Protein AF-A0AAE0FE14-F1 (afdb_monomer_lite)

Structure (mmCIF, N/CA/C/O backbone):
data_AF-A0AAE0FE14-F1
#
_entry.id   AF-A0AAE0FE14-F1
#
loop_
_atom_site.group_PDB
_atom_site.id
_atom_site.type_symbol
_atom_site.label_atom_id
_atom_site.label_alt_id
_atom_site.label_comp_id
_atom_site.label_asym_id
_atom_site.label_entity_id
_atom_site.label_seq_id
_atom_site.pdbx_PDB_ins_code
_atom_site.Cartn_x
_atom_site.Cartn_y
_atom_site.Cartn_z
_atom_site.occupancy
_atom_site.B_iso_or_equiv
_atom_site.auth_seq_id
_atom_site.auth_comp_id
_atom_site.auth_asym_id
_atom_site.auth_atom_id
_atom_site.pdbx_PDB_model_num
ATOM 1 N N . MET A 1 1 ? 3.844 -7.830 4.379 1.00 60.66 1 MET A N 1
ATOM 2 C CA . MET A 1 1 ? 3.424 -6.551 4.997 1.00 60.66 1 MET A CA 1
ATOM 3 C C . MET A 1 1 ? 3.536 -6.705 6.510 1.00 60.66 1 MET A C 1
ATOM 5 O O . MET A 1 1 ? 3.094 -7.733 7.001 1.00 60.66 1 MET A O 1
ATOM 9 N N . THR A 1 2 ? 4.188 -5.790 7.236 1.00 81.44 2 THR A N 1
ATOM 10 C CA . THR A 1 2 ? 4.372 -5.903 8.699 1.00 81.44 2 THR A CA 1
ATOM 11 C C . THR A 1 2 ? 3.194 -5.248 9.436 1.00 81.44 2 THR A C 1
ATOM 13 O O . THR A 1 2 ? 3.041 -4.026 9.351 1.00 81.44 2 THR A O 1
ATOM 16 N N . PRO A 1 3 ? 2.350 -6.011 10.159 1.00 83.38 3 PRO A N 1
ATOM 17 C CA . PRO A 1 3 ? 1.166 -5.458 10.825 1.00 83.38 3 PRO A CA 1
ATOM 18 C C . PRO A 1 3 ? 1.494 -4.358 11.843 1.00 83.38 3 PRO A C 1
ATOM 20 O O . PRO A 1 3 ? 0.765 -3.372 11.953 1.00 83.38 3 PRO A O 1
ATOM 23 N N . ASP A 1 4 ? 2.640 -4.476 12.518 1.00 85.31 4 ASP A N 1
ATOM 24 C CA . ASP A 1 4 ? 3.092 -3.517 13.530 1.00 85.31 4 ASP A CA 1
ATOM 25 C C . ASP A 1 4 ? 3.337 -2.113 12.963 1.00 85.31 4 ASP A C 1
ATOM 27 O O . ASP A 1 4 ? 3.019 -1.114 13.609 1.00 85.31 4 ASP A O 1
ATOM 31 N N . ALA A 1 5 ? 3.863 -2.013 11.737 1.00 85.12 5 ALA A N 1
ATOM 32 C CA . ALA A 1 5 ? 4.138 -0.722 11.106 1.00 85.12 5 ALA A CA 1
ATOM 33 C C . ALA A 1 5 ? 2.840 0.041 10.795 1.00 85.12 5 ALA A C 1
ATOM 35 O O . ALA A 1 5 ? 2.758 1.252 11.001 1.00 85.12 5 ALA A O 1
ATOM 36 N N . ILE A 1 6 ? 1.805 -0.671 10.349 1.00 84.25 6 ILE A N 1
ATOM 37 C CA . ILE A 1 6 ? 0.500 -0.089 10.005 1.00 84.25 6 ILE A CA 1
ATOM 38 C C . ILE A 1 6 ? -0.244 0.322 11.267 1.00 84.25 6 ILE A C 1
ATOM 40 O O . ILE A 1 6 ? -0.817 1.409 11.327 1.00 84.25 6 ILE A O 1
ATOM 44 N N . GLU A 1 7 ? -0.183 -0.507 12.308 1.00 83.38 7 GLU A N 1
ATOM 45 C CA . GLU A 1 7 ? -0.747 -0.156 13.604 1.00 83.38 7 GLU A CA 1
ATOM 46 C C . GLU A 1 7 ? -0.046 1.073 14.204 1.0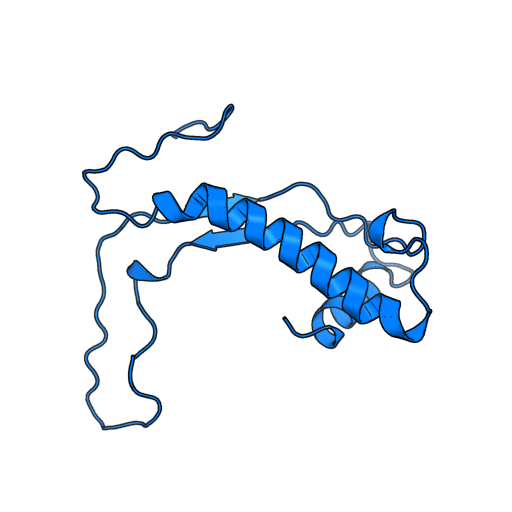0 83.38 7 GLU A C 1
ATOM 48 O O . GLU A 1 7 ? -0.708 1.952 14.763 1.00 83.38 7 GLU A O 1
ATOM 53 N N . MET A 1 8 ? 1.278 1.178 14.056 1.00 85.25 8 MET A N 1
ATOM 54 C CA . MET A 1 8 ? 2.035 2.353 14.484 1.00 85.25 8 MET A CA 1
ATOM 55 C C . MET A 1 8 ? 1.572 3.612 13.738 1.00 85.25 8 MET A C 1
ATOM 57 O O . MET A 1 8 ? 1.255 4.614 14.381 1.00 85.25 8 MET A O 1
ATOM 61 N N . MET A 1 9 ? 1.464 3.554 12.406 1.00 84.19 9 MET A N 1
ATOM 62 C CA . MET A 1 9 ? 0.980 4.672 11.584 1.00 84.19 9 MET A CA 1
ATOM 63 C C . MET A 1 9 ? -0.446 5.089 11.957 1.00 84.19 9 MET A C 1
ATOM 65 O O . MET A 1 9 ? -0.711 6.280 12.134 1.00 84.19 9 MET A O 1
ATOM 69 N N . ARG A 1 10 ? -1.343 4.119 12.180 1.00 81.88 10 ARG A N 1
ATOM 70 C CA . ARG A 1 10 ? -2.698 4.374 12.685 1.00 81.88 10 ARG A CA 1
ATOM 71 C C . ARG A 1 10 ? -2.655 5.110 14.022 1.00 81.88 10 ARG A C 1
ATOM 73 O O . ARG A 1 10 ? -3.281 6.155 14.144 1.00 81.88 10 ARG A O 1
ATOM 80 N N . LYS A 1 11 ? -1.883 4.622 15.001 1.00 82.62 11 LYS A N 1
ATOM 81 C CA . LYS A 1 11 ? -1.755 5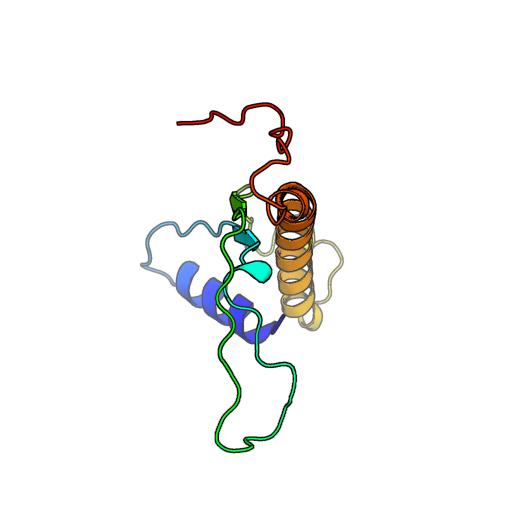.253 16.331 1.00 82.62 11 LYS A CA 1
ATOM 82 C C . LYS A 1 11 ? -1.230 6.686 16.256 1.00 82.62 11 LYS A C 1
ATOM 84 O O . LYS A 1 11 ? -1.669 7.524 17.042 1.00 82.62 11 LYS A O 1
ATOM 89 N N . PHE A 1 12 ? -0.312 6.970 15.331 1.00 81.44 12 PHE A N 1
ATOM 90 C CA . PHE A 1 12 ? 0.164 8.332 15.085 1.00 81.44 12 PHE A CA 1
ATOM 91 C C . PHE A 1 12 ? -0.936 9.228 14.506 1.00 81.44 12 PHE A C 1
ATOM 93 O O . PHE A 1 12 ? -1.118 10.339 15.004 1.00 81.44 12 PHE A O 1
ATOM 100 N N . GLY A 1 13 ? -1.701 8.740 13.526 1.00 76.12 13 GLY A N 1
ATOM 101 C CA . GLY A 1 13 ? -2.799 9.488 12.901 1.00 76.12 13 GLY A CA 1
ATOM 102 C C . GLY A 1 13 ? -4.031 9.675 13.794 1.00 76.12 13 GLY A C 1
ATOM 103 O O . GLY A 1 13 ? -4.747 10.660 13.653 1.00 76.12 13 GLY A O 1
ATOM 104 N N . THR A 1 14 ? -4.268 8.772 14.751 1.00 74.62 14 THR A N 1
ATOM 105 C CA . THR A 1 14 ? -5.409 8.837 15.685 1.00 74.62 14 THR A CA 1
ATOM 106 C C . THR A 1 14 ? -5.056 9.464 17.037 1.00 74.62 14 THR A C 1
ATOM 108 O O . THR A 1 14 ? -5.869 9.446 17.965 1.00 74.62 14 THR A O 1
ATOM 111 N N . LYS A 1 15 ? -3.834 9.986 17.208 1.00 75.44 15 LYS A N 1
ATOM 112 C CA . LYS A 1 15 ? -3.412 10.606 18.469 1.00 75.44 15 LYS A CA 1
ATOM 113 C C . LYS A 1 15 ? -4.196 11.902 18.704 1.00 75.44 15 LYS A C 1
ATOM 115 O O . LYS A 1 15 ? -4.283 12.760 17.829 1.00 75.44 15 LYS A O 1
ATOM 120 N N . LYS A 1 16 ? -4.740 12.073 19.918 1.00 56.78 16 LYS A N 1
ATOM 121 C CA . LYS A 1 16 ? -5.451 13.301 20.320 1.00 56.78 16 LYS A CA 1
ATOM 122 C C . LYS A 1 16 ? -4.571 14.535 20.076 1.00 56.78 16 LYS A C 1
ATOM 124 O O . LYS A 1 16 ? -3.466 14.609 20.608 1.00 56.78 16 LYS A O 1
ATOM 129 N N . GLY A 1 17 ? -5.084 15.491 19.299 1.00 58.84 17 GLY A N 1
ATOM 130 C CA . GLY A 1 17 ? -4.396 16.738 18.938 1.00 58.84 17 GLY A CA 1
ATOM 131 C C . GLY A 1 17 ? -3.755 16.749 17.545 1.00 58.84 17 GLY A C 1
ATOM 132 O O . GLY A 1 17 ? -3.226 17.783 17.145 1.00 58.84 17 GLY A O 1
ATOM 133 N N . VAL A 1 18 ? -3.807 15.638 16.803 1.00 62.69 18 VAL A N 1
ATOM 134 C CA . VAL A 1 18 ? -3.379 15.572 15.397 1.00 62.69 18 VAL A CA 1
ATOM 135 C C . VAL A 1 18 ? -4.557 15.925 14.483 1.00 62.69 18 VAL A C 1
ATOM 137 O O . VAL A 1 18 ? -5.710 15.633 14.801 1.00 62.69 18 VAL A O 1
ATOM 140 N N . GLN A 1 19 ? -4.266 16.601 13.368 1.00 68.50 19 GLN A N 1
ATOM 141 C CA . GLN A 1 19 ? -5.253 16.930 12.336 1.00 68.50 19 GLN A CA 1
ATOM 142 C C . GLN A 1 19 ? -5.882 15.651 11.751 1.00 68.50 19 GLN A C 1
ATOM 144 O O . GLN A 1 19 ? -5.241 14.595 11.790 1.00 68.50 19 GLN A O 1
ATOM 149 N N . PRO A 1 20 ? -7.103 15.725 11.184 1.00 74.50 20 PRO A N 1
ATOM 150 C CA . PRO A 1 20 ? -7.730 14.585 10.520 1.00 74.50 20 PRO A CA 1
ATOM 151 C C . PRO A 1 20 ? -6.762 13.956 9.511 1.00 74.50 20 PRO A C 1
ATOM 153 O O . PRO A 1 20 ? -6.368 14.597 8.539 1.00 74.50 20 PRO A O 1
ATOM 156 N N . THR A 1 21 ? -6.323 12.726 9.785 1.00 75.75 21 THR A N 1
ATOM 157 C CA . THR A 1 21 ? -5.332 12.019 8.967 1.00 75.75 21 THR A CA 1
ATOM 158 C C . THR A 1 21 ? -6.045 10.963 8.140 1.00 75.75 21 THR A C 1
ATOM 160 O O . THR A 1 21 ? -6.627 10.031 8.691 1.00 75.75 21 THR A O 1
ATOM 163 N N . THR A 1 22 ? -5.995 11.109 6.820 1.00 81.06 22 THR A N 1
ATOM 164 C CA . THR A 1 22 ? -6.556 10.142 5.874 1.00 81.06 22 THR A CA 1
ATOM 165 C C . THR A 1 22 ? -5.437 9.278 5.313 1.00 81.06 22 THR A C 1
ATOM 167 O O . THR A 1 22 ? -4.419 9.795 4.853 1.00 81.06 22 THR A O 1
ATOM 170 N N . PHE A 1 23 ? -5.619 7.961 5.347 1.00 84.19 23 PHE A N 1
ATOM 171 C CA . PHE A 1 23 ? -4.663 7.010 4.791 1.00 84.19 23 PHE A CA 1
ATOM 172 C C . PHE A 1 23 ? -5.099 6.638 3.378 1.00 84.19 23 PHE A C 1
ATOM 174 O O . PHE A 1 23 ? -6.240 6.238 3.186 1.00 84.19 23 PHE A O 1
ATOM 181 N N . TYR A 1 24 ? -4.205 6.753 2.400 1.00 86.12 24 TYR A N 1
ATOM 182 C CA . TYR A 1 24 ? -4.474 6.345 1.021 1.00 86.12 24 TYR A CA 1
ATOM 183 C C . TYR A 1 24 ? -3.583 5.153 0.653 1.00 86.12 24 TYR A C 1
ATOM 185 O O . TYR A 1 24 ? -2.367 5.231 0.854 1.00 86.12 24 TYR A O 1
ATOM 193 N N . PRO A 1 25 ? -4.151 4.050 0.136 1.00 86.25 25 PRO A N 1
ATOM 194 C CA . PRO A 1 25 ? -3.372 2.960 -0.420 1.00 86.25 25 PRO A CA 1
ATOM 195 C C . PRO A 1 25 ? -2.730 3.445 -1.722 1.00 86.25 25 PRO A C 1
ATOM 197 O O . PRO A 1 25 ? -3.412 3.898 -2.639 1.00 86.25 25 PRO A O 1
ATOM 200 N N . MET A 1 26 ? -1.405 3.365 -1.786 1.00 87.56 26 MET A N 1
ATOM 201 C CA . MET A 1 26 ? -0.625 3.742 -2.961 1.00 87.56 26 MET A CA 1
ATOM 202 C C . MET A 1 26 ? 0.063 2.497 -3.513 1.00 87.56 26 MET A C 1
ATOM 204 O O . MET A 1 26 ? 0.795 1.825 -2.784 1.00 87.56 26 MET A O 1
ATOM 208 N N . ALA A 1 27 ? -0.155 2.215 -4.795 1.00 87.62 27 ALA A N 1
ATOM 209 C CA . ALA A 1 27 ? 0.546 1.171 -5.529 1.00 87.62 27 ALA A CA 1
ATOM 210 C C . ALA A 1 27 ? 1.575 1.797 -6.475 1.00 87.62 27 ALA A C 1
ATOM 212 O O . ALA A 1 27 ? 1.307 2.808 -7.128 1.00 87.62 27 ALA A O 1
ATOM 213 N N . MET A 1 28 ? 2.759 1.190 -6.545 1.00 86.75 28 MET A N 1
ATOM 214 C CA . MET A 1 28 ? 3.864 1.667 -7.371 1.00 86.75 28 MET A CA 1
ATOM 215 C C . MET A 1 28 ? 4.486 0.498 -8.130 1.00 86.75 28 MET A C 1
ATOM 217 O O . MET A 1 28 ? 5.017 -0.431 -7.524 1.00 86.75 28 MET A O 1
ATOM 221 N N . ALA A 1 29 ? 4.437 0.577 -9.455 1.00 82.94 29 ALA A N 1
ATOM 222 C CA . ALA A 1 29 ? 4.983 -0.398 -10.384 1.00 82.94 29 ALA A CA 1
ATOM 223 C C . ALA A 1 29 ? 6.217 0.210 -11.070 1.00 82.94 29 ALA A C 1
ATOM 225 O O . ALA A 1 29 ? 6.116 0.888 -12.092 1.00 82.94 29 ALA A O 1
ATOM 226 N N . THR A 1 30 ? 7.378 0.040 -10.431 1.00 83.12 30 THR A N 1
ATOM 227 C CA . THR A 1 30 ? 8.676 0.622 -10.840 1.00 83.12 30 THR A CA 1
ATOM 228 C C . THR A 1 30 ? 9.807 -0.407 -10.889 1.00 83.12 30 THR A C 1
ATOM 230 O O . THR A 1 30 ? 10.971 -0.036 -11.039 1.00 83.12 30 THR A O 1
ATOM 233 N N . PHE A 1 31 ? 9.475 -1.696 -10.765 1.00 80.44 31 PHE A N 1
ATOM 234 C CA . PHE A 1 31 ? 10.446 -2.785 -10.646 1.00 80.44 31 PHE A CA 1
ATOM 235 C C . PHE A 1 31 ? 11.431 -2.812 -11.821 1.00 80.44 31 PHE A C 1
ATOM 237 O O . PHE A 1 31 ? 12.636 -2.896 -11.607 1.00 80.44 31 PHE A O 1
ATOM 244 N N . ASP A 1 32 ? 10.934 -2.655 -13.048 1.00 76.19 32 ASP A N 1
ATOM 245 C CA . ASP A 1 32 ? 11.753 -2.818 -14.249 1.00 76.19 32 ASP A CA 1
ATOM 246 C C . ASP A 1 32 ? 12.763 -1.685 -14.479 1.00 76.19 32 ASP A C 1
ATOM 248 O O . ASP A 1 32 ? 13.752 -1.912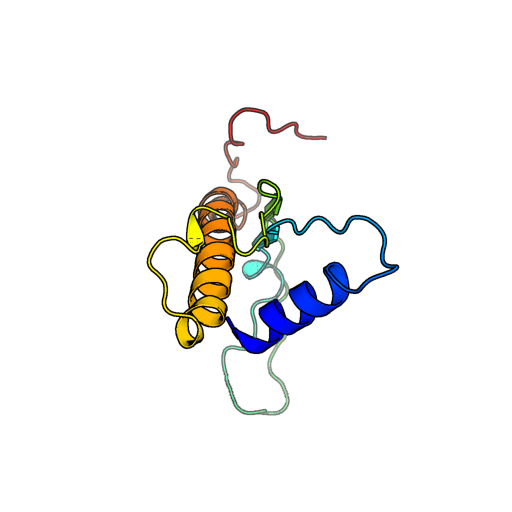 -15.173 1.00 76.19 32 ASP A O 1
ATOM 252 N N . ILE A 1 33 ? 12.572 -0.486 -13.899 1.00 81.31 33 ILE A N 1
ATOM 253 C CA . ILE A 1 33 ? 13.533 0.629 -14.053 1.00 81.31 33 ILE A CA 1
ATOM 254 C C . ILE A 1 33 ? 14.886 0.253 -13.459 1.00 81.31 33 ILE A C 1
ATOM 256 O O . ILE A 1 33 ? 15.932 0.532 -14.044 1.00 81.31 33 ILE A O 1
ATOM 260 N N . MET A 1 34 ? 14.860 -0.316 -12.260 1.00 78.19 34 MET A N 1
ATOM 261 C CA . MET A 1 34 ? 16.049 -0.670 -11.502 1.00 78.19 34 MET A CA 1
ATOM 262 C C . MET A 1 34 ? 15.710 -1.911 -10.685 1.00 78.19 34 MET A C 1
ATOM 264 O O . MET A 1 34 ? 15.417 -1.794 -9.488 1.00 78.19 34 MET A O 1
ATOM 268 N N . PRO A 1 35 ? 15.693 -3.090 -11.331 1.00 76.88 35 PRO A N 1
ATOM 269 C CA . PRO A 1 35 ? 15.350 -4.310 -10.637 1.00 76.88 35 PRO A CA 1
ATOM 270 C C . PRO A 1 35 ? 16.340 -4.526 -9.487 1.00 76.88 35 PRO A C 1
ATOM 272 O O . PRO A 1 35 ? 17.533 -4.220 -9.615 1.00 76.88 35 PRO A O 1
ATOM 275 N N . PRO A 1 36 ? 15.861 -5.015 -8.334 1.00 71.38 36 PRO A N 1
ATOM 276 C CA . PRO A 1 36 ? 16.737 -5.363 -7.235 1.00 71.38 36 PRO A CA 1
ATOM 277 C C . PRO A 1 36 ? 17.745 -6.422 -7.706 1.00 71.38 36 PRO A C 1
ATOM 279 O O . PRO A 1 36 ? 17.403 -7.273 -8.532 1.00 71.38 36 PRO A O 1
AT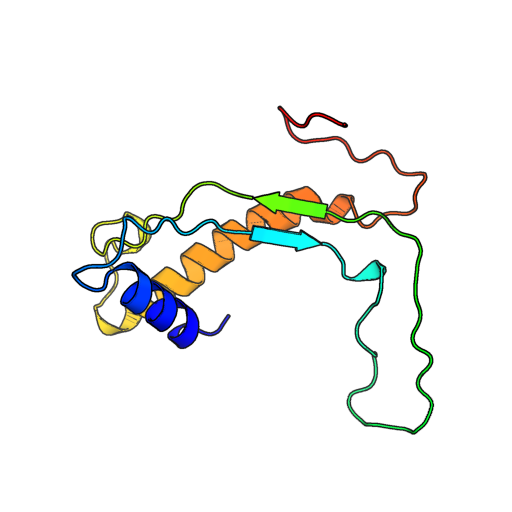OM 282 N N . PRO A 1 37 ? 18.985 -6.384 -7.196 1.00 68.69 37 PRO A N 1
ATOM 283 C CA . PRO A 1 37 ? 20.008 -7.348 -7.575 1.00 68.69 37 PRO A CA 1
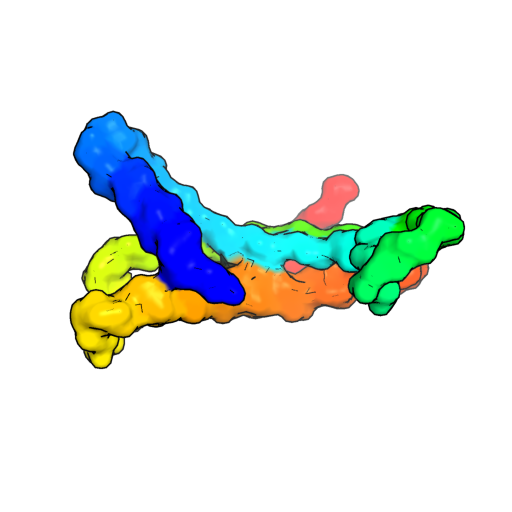ATOM 284 C C . PRO A 1 37 ? 19.517 -8.771 -7.298 1.00 68.69 37 PRO A C 1
ATOM 286 O O . PRO A 1 37 ? 18.971 -9.062 -6.232 1.00 68.69 37 PRO A O 1
ATOM 289 N N . SER A 1 38 ? 19.702 -9.657 -8.274 1.00 62.91 38 SER A N 1
ATOM 290 C CA . SER A 1 38 ? 19.225 -11.040 -8.222 1.00 62.91 38 SER A CA 1
ATOM 291 C C . SER A 1 38 ? 19.968 -11.904 -7.198 1.00 62.91 38 SER A C 1
ATOM 293 O O . SER A 1 38 ? 19.471 -12.972 -6.837 1.00 62.91 38 SER A O 1
ATOM 295 N N . THR A 1 39 ? 21.138 -11.469 -6.714 1.00 57.12 39 THR A N 1
ATOM 296 C CA . THR A 1 39 ? 22.002 -12.282 -5.852 1.00 57.12 39 THR A CA 1
ATOM 297 C C . THR A 1 39 ? 22.070 -11.714 -4.436 1.00 57.12 39 THR A C 1
ATOM 299 O O . THR A 1 39 ? 22.639 -10.657 -4.171 1.00 57.12 39 THR A O 1
ATOM 302 N N . VAL A 1 40 ? 21.515 -12.451 -3.472 1.00 56.81 40 VAL A N 1
ATOM 303 C CA . VAL A 1 40 ? 21.652 -12.137 -2.044 1.00 56.81 40 VAL A CA 1
ATOM 304 C C . VAL A 1 40 ? 23.051 -12.562 -1.590 1.00 56.81 40 VAL A C 1
ATOM 306 O O . VAL A 1 40 ? 23.244 -13.680 -1.122 1.00 56.81 40 VAL A O 1
ATOM 309 N N . GLY A 1 41 ? 24.051 -11.696 -1.768 1.00 52.19 41 GLY A N 1
ATOM 310 C CA . GLY A 1 41 ? 25.410 -11.989 -1.306 1.00 52.19 41 GLY A CA 1
ATOM 311 C C . GLY A 1 41 ? 26.516 -11.324 -2.110 1.00 52.19 41 GLY A C 1
ATOM 312 O O . GLY A 1 41 ? 27.272 -12.018 -2.773 1.00 52.19 41 GLY A O 1
ATOM 313 N N . GLY A 1 42 ? 26.608 -9.996 -2.002 1.00 55.56 42 GLY A N 1
ATOM 314 C CA . GLY A 1 42 ? 27.809 -9.159 -2.136 1.00 55.56 42 GLY A CA 1
ATOM 315 C C . GLY A 1 42 ? 29.065 -9.759 -2.777 1.00 55.56 42 GLY A C 1
ATOM 316 O O . GLY A 1 42 ? 30.122 -9.764 -2.148 1.00 55.56 42 GLY A O 1
ATOM 317 N N . ALA A 1 43 ? 28.991 -10.187 -4.034 1.00 50.69 43 ALA A N 1
ATOM 318 C CA . ALA A 1 43 ? 30.175 -10.271 -4.870 1.00 50.69 43 ALA A CA 1
ATOM 319 C C . ALA A 1 43 ? 30.454 -8.851 -5.380 1.00 50.69 43 ALA A C 1
ATOM 321 O O . ALA A 1 43 ? 29.598 -8.226 -6.003 1.00 50.69 43 ALA A O 1
ATOM 322 N N . LEU A 1 44 ? 31.625 -8.303 -5.049 1.00 50.97 44 LEU A N 1
ATOM 323 C CA . LEU A 1 44 ? 32.087 -7.011 -5.559 1.00 50.97 44 LEU A CA 1
ATOM 324 C C . LEU A 1 44 ? 31.937 -6.968 -7.089 1.00 50.97 44 LEU A C 1
ATOM 326 O O . LEU A 1 44 ? 32.665 -7.666 -7.789 1.00 50.97 44 LEU A O 1
ATOM 330 N N . GLY A 1 45 ? 31.022 -6.133 -7.588 1.00 55.44 45 GLY A N 1
ATOM 331 C CA . GLY A 1 45 ? 30.873 -5.869 -9.021 1.00 55.44 45 GLY A CA 1
ATOM 332 C C . GLY A 1 45 ? 29.554 -6.288 -9.671 1.00 55.44 45 GLY A C 1
ATOM 333 O O . GLY A 1 45 ? 29.548 -6.483 -10.880 1.00 55.44 45 GLY A O 1
ATOM 334 N N . GLU A 1 46 ? 28.443 -6.419 -8.938 1.00 56.19 46 GLU A N 1
ATOM 335 C CA . GLU A 1 46 ? 27.136 -6.571 -9.598 1.00 56.19 46 GLU A CA 1
ATOM 336 C C . GLU A 1 46 ? 26.769 -5.317 -10.407 1.00 56.19 46 GLU A C 1
ATOM 338 O O . GLU A 1 46 ? 26.683 -4.201 -9.883 1.00 56.19 46 GLU A O 1
ATOM 343 N N . GLU A 1 47 ? 26.563 -5.521 -11.708 1.00 61.28 47 GLU A N 1
ATOM 344 C CA . GLU A 1 47 ? 26.141 -4.497 -12.653 1.00 61.28 47 GLU A CA 1
ATOM 345 C C . GLU A 1 47 ? 24.722 -4.038 -12.309 1.00 61.28 47 GLU A C 1
ATOM 347 O O . GLU A 1 47 ? 23.759 -4.804 -12.354 1.00 61.28 47 GLU A O 1
ATOM 352 N N . ARG A 1 48 ? 24.586 -2.764 -11.934 1.00 65.81 48 ARG A N 1
ATOM 353 C CA . ARG A 1 48 ? 23.274 -2.145 -11.750 1.00 65.81 48 ARG A CA 1
ATOM 354 C C . ARG A 1 48 ? 22.677 -1.893 -13.127 1.00 65.81 48 ARG A C 1
ATOM 356 O O . ARG A 1 48 ? 23.038 -0.918 -13.783 1.00 65.81 48 ARG A O 1
ATOM 363 N N . VAL A 1 49 ? 21.775 -2.771 -13.545 1.00 66.81 49 VAL A N 1
ATOM 364 C CA . VAL A 1 49 ? 21.027 -2.609 -14.792 1.00 66.81 49 VAL A CA 1
ATOM 365 C C . VAL A 1 49 ? 19.983 -1.514 -14.588 1.00 66.81 49 VAL A C 1
ATOM 367 O O . VAL A 1 49 ? 19.162 -1.588 -13.673 1.00 66.81 49 VAL A O 1
ATOM 370 N N . VAL A 1 50 ? 20.042 -0.479 -15.423 1.00 70.06 50 VAL A N 1
ATOM 371 C CA . VAL A 1 50 ? 19.031 0.580 -15.485 1.00 70.06 50 VAL A CA 1
ATOM 372 C C . VAL A 1 50 ? 18.321 0.439 -16.819 1.00 70.06 50 VAL A C 1
ATOM 374 O O . VAL A 1 50 ? 18.966 0.524 -17.864 1.00 70.06 50 VAL A O 1
ATOM 377 N N . ASN A 1 51 ? 17.007 0.233 -16.789 1.00 70.69 51 ASN A N 1
ATOM 378 C CA . ASN A 1 51 ? 16.208 0.112 -18.002 1.00 70.69 51 ASN A CA 1
ATOM 379 C C . ASN A 1 51 ? 15.372 1.366 -18.240 1.00 70.69 51 ASN A C 1
ATOM 381 O O . ASN A 1 51 ? 14.952 2.058 -17.311 1.00 70.69 51 ASN A O 1
ATOM 385 N N . TYR A 1 52 ? 15.084 1.619 -19.514 1.00 74.94 52 TYR A N 1
ATOM 386 C CA . TYR A 1 52 ? 14.068 2.578 -19.921 1.00 74.94 52 TYR A CA 1
ATOM 387 C C . TYR A 1 52 ? 12.747 1.829 -20.133 1.00 74.94 52 TYR A C 1
ATOM 389 O O . TYR A 1 52 ? 12.599 1.077 -21.094 1.00 74.94 52 TYR A O 1
ATOM 397 N N . THR A 1 53 ? 11.819 1.994 -19.195 1.00 76.00 53 THR A N 1
ATOM 398 C CA . THR A 1 53 ? 10.530 1.290 -19.142 1.00 76.00 53 THR A CA 1
ATOM 399 C C . THR A 1 53 ? 9.456 2.218 -18.578 1.00 76.00 53 THR A C 1
ATOM 401 O O . THR A 1 53 ? 9.775 3.216 -17.919 1.00 76.00 53 THR A O 1
ATOM 404 N N . GLY A 1 54 ? 8.189 1.918 -18.856 1.00 76.56 54 GLY A N 1
ATOM 405 C CA . GLY A 1 54 ? 7.066 2.645 -18.273 1.00 76.56 54 GLY A CA 1
ATOM 406 C C . GLY A 1 54 ? 6.968 2.444 -16.757 1.00 76.56 54 GLY A C 1
ATOM 407 O O . GLY A 1 54 ? 7.389 1.423 -16.215 1.00 76.56 54 GLY A O 1
ATOM 408 N N . VAL A 1 55 ? 6.403 3.434 -16.061 1.00 81.75 55 VAL A N 1
ATOM 409 C CA . VAL A 1 55 ? 6.101 3.351 -14.623 1.00 81.75 55 VAL A CA 1
ATOM 410 C C . VAL A 1 55 ? 4.625 3.537 -14.368 1.00 81.75 55 VAL A C 1
ATOM 412 O O . VAL A 1 55 ? 3.972 4.368 -14.998 1.00 81.75 55 VAL A O 1
ATOM 415 N N . GLY A 1 56 ? 4.116 2.783 -13.401 1.00 81.62 56 GLY A N 1
ATOM 416 C CA . GLY A 1 56 ? 2.765 2.934 -12.886 1.00 81.62 56 GLY A CA 1
ATOM 417 C C . GLY A 1 56 ? 2.780 3.512 -11.477 1.00 81.62 56 GLY A C 1
ATOM 418 O O . GLY A 1 56 ? 3.519 3.038 -10.612 1.00 81.62 56 GLY A O 1
ATOM 419 N N . LEU A 1 57 ? 1.929 4.504 -11.227 1.00 84.38 57 LEU A N 1
ATOM 420 C CA . LEU A 1 57 ? 1.591 4.954 -9.882 1.00 84.38 57 LEU A CA 1
ATOM 421 C C . LEU A 1 57 ? 0.072 5.070 -9.794 1.00 84.38 57 LEU A C 1
ATOM 423 O O . LEU A 1 57 ? -0.525 5.807 -10.576 1.00 84.38 57 LEU A O 1
ATOM 427 N N . SER A 1 58 ? -0.532 4.339 -8.858 1.00 84.25 58 SER A N 1
ATOM 428 C CA . SER A 1 58 ? -1.963 4.433 -8.571 1.00 84.25 58 SER A CA 1
ATOM 429 C C . SER A 1 58 ? -2.201 4.811 -7.117 1.00 84.25 58 SER A C 1
ATOM 431 O O . SER A 1 58 ? -1.480 4.385 -6.209 1.00 84.25 58 SER A O 1
ATOM 433 N N . LEU A 1 59 ? -3.229 5.627 -6.917 1.00 86.06 59 LEU A N 1
ATOM 434 C CA . LEU A 1 59 ? -3.756 6.025 -5.623 1.00 86.06 59 LEU A CA 1
ATOM 435 C C . LEU A 1 59 ? -5.198 5.537 -5.546 1.00 86.06 59 LEU A C 1
ATOM 437 O O . LEU A 1 59 ? -6.051 6.018 -6.289 1.00 86.06 59 LEU A O 1
ATOM 441 N N . GLY A 1 60 ? -5.452 4.596 -4.640 1.00 83.56 60 GLY A N 1
ATOM 442 C CA . GLY A 1 60 ? -6.797 4.100 -4.382 1.00 83.56 60 GLY A CA 1
ATOM 443 C C . GLY A 1 60 ? -7.584 5.009 -3.438 1.00 83.56 60 GLY A C 1
ATOM 444 O O . GLY A 1 60 ? -7.103 6.035 -2.951 1.00 83.56 60 GLY A O 1
ATOM 445 N N . GLU A 1 61 ? -8.814 4.600 -3.144 1.00 84.62 61 GLU A N 1
ATOM 446 C CA . GLU A 1 61 ? -9.697 5.300 -2.208 1.00 84.62 61 GLU A CA 1
ATOM 447 C C . GLU A 1 61 ? -9.144 5.332 -0.778 1.00 84.62 61 GLU A C 1
ATOM 449 O O . GLU A 1 61 ? -8.418 4.434 -0.349 1.00 84.62 61 GLU A O 1
ATOM 454 N N . ALA A 1 62 ? -9.549 6.349 -0.014 1.00 84.06 62 ALA A N 1
ATOM 455 C CA . ALA A 1 62 ? -9.190 6.485 1.390 1.00 84.06 62 ALA A CA 1
ATOM 456 C C . ALA A 1 62 ? -9.530 5.216 2.196 1.00 84.06 62 ALA A C 1
ATOM 458 O O . ALA A 1 62 ? -10.658 4.725 2.178 1.00 84.06 62 ALA A O 1
ATOM 459 N N . LEU A 1 63 ? -8.547 4.717 2.942 1.00 84.00 63 LEU A N 1
ATOM 460 C CA . LEU A 1 63 ? -8.708 3.639 3.907 1.00 84.00 63 LEU A CA 1
ATOM 461 C C . LEU A 1 63 ? -9.371 4.182 5.171 1.00 84.00 63 LEU A C 1
ATOM 463 O O . LEU A 1 63 ? -8.836 5.070 5.841 1.00 84.00 63 LEU A O 1
ATOM 467 N N . ASP A 1 64 ? -10.506 3.591 5.527 1.00 80.31 64 ASP A N 1
ATOM 468 C CA . ASP A 1 64 ? -11.092 3.781 6.844 1.00 80.31 64 ASP A CA 1
ATOM 469 C C . ASP A 1 64 ? -10.323 2.929 7.857 1.00 80.31 64 ASP A C 1
ATOM 471 O O . ASP A 1 64 ? -10.332 1.706 7.789 1.00 80.31 64 ASP A O 1
ATOM 475 N N . VAL A 1 65 ? -9.618 3.572 8.785 1.00 77.69 65 VAL A N 1
ATOM 476 C CA . VAL A 1 65 ? -8.839 2.909 9.846 1.00 77.69 65 VAL A CA 1
ATOM 477 C C . VAL A 1 65 ? -9.581 2.897 11.189 1.00 77.69 65 VAL A C 1
ATOM 479 O O . VAL A 1 65 ? -8.985 2.609 12.239 1.00 77.69 65 VAL A O 1
ATOM 482 N N . SER A 1 66 ? -10.866 3.258 11.193 1.00 75.75 66 SER A N 1
ATOM 483 C CA . SER A 1 66 ? -11.708 3.197 12.383 1.00 75.75 66 SER A CA 1
ATOM 484 C C . SER A 1 66 ? -11.919 1.740 12.827 1.00 75.75 66 SER A C 1
ATOM 486 O O . SER A 1 66 ? -11.920 0.828 12.004 1.00 75.75 66 SER A O 1
ATOM 488 N N . PRO A 1 67 ? -12.034 1.477 14.142 1.00 67.25 67 PRO A N 1
ATOM 489 C CA . PRO A 1 67 ? -12.337 0.135 14.641 1.00 67.25 67 PRO A CA 1
ATOM 490 C C . PRO A 1 67 ? -13.760 -0.331 14.284 1.00 67.25 67 PRO A C 1
ATOM 492 O O . PRO A 1 67 ? -14.043 -1.512 14.431 1.00 67.25 67 PRO A O 1
ATOM 495 N N . ASP A 1 68 ? -14.618 0.581 13.820 1.00 68.56 68 ASP A N 1
ATOM 496 C CA . ASP A 1 68 ? -16.015 0.331 13.443 1.00 68.56 68 ASP A CA 1
ATOM 497 C C . ASP A 1 68 ? -16.183 0.062 11.936 1.00 68.56 68 ASP A C 1
ATOM 499 O O . ASP A 1 68 ? -17.298 -0.066 11.434 1.00 68.56 68 ASP A O 1
ATOM 503 N N . ALA A 1 69 ? -15.080 0.018 11.190 1.00 75.31 69 ALA A N 1
ATOM 504 C CA . ALA A 1 69 ? -15.100 -0.195 9.756 1.00 75.31 69 ALA A CA 1
ATOM 505 C C . ALA A 1 69 ? -15.433 -1.652 9.393 1.00 75.31 69 ALA A C 1
ATOM 507 O O . ALA A 1 69 ? -15.113 -2.590 10.121 1.00 75.31 69 ALA A O 1
ATOM 508 N N . SER A 1 70 ? -15.988 -1.848 8.194 1.00 76.31 70 SER A N 1
ATOM 509 C CA . SER A 1 70 ? -16.408 -3.164 7.670 1.00 76.31 70 SER A CA 1
ATOM 510 C C . SER A 1 70 ? -15.325 -4.256 7.682 1.00 76.31 70 SER A C 1
ATOM 512 O O . SER A 1 70 ? -15.648 -5.438 7.729 1.00 76.31 70 SER A O 1
ATOM 514 N N . TRP A 1 71 ? -14.036 -3.896 7.670 1.00 76.44 71 TRP A N 1
ATOM 515 C CA . TRP A 1 71 ? -12.927 -4.858 7.749 1.00 76.44 71 TRP A CA 1
ATOM 516 C C . TRP A 1 71 ? -12.685 -5.414 9.163 1.00 76.44 71 TRP A C 1
ATOM 518 O O . TRP A 1 71 ? -11.946 -6.387 9.311 1.00 76.44 71 TRP A O 1
ATOM 528 N N . ALA A 1 72 ? -13.268 -4.797 10.194 1.00 77.00 72 ALA A N 1
ATOM 529 C CA . ALA A 1 72 ? -13.132 -5.191 11.595 1.00 77.00 72 ALA A CA 1
ATOM 530 C C . ALA A 1 72 ? -14.309 -6.055 12.098 1.00 77.00 72 ALA A C 1
ATOM 532 O O . ALA A 1 72 ? -14.241 -6.593 13.205 1.00 77.00 72 ALA A O 1
ATOM 533 N N . GLU A 1 73 ? -15.376 -6.218 11.305 1.00 75.31 73 GLU A N 1
ATOM 534 C CA . GLU A 1 73 ? -16.551 -7.007 11.688 1.00 75.31 73 GLU A CA 1
ATOM 535 C C . GLU A 1 73 ? -16.197 -8.492 11.880 1.00 75.31 73 GLU A C 1
ATOM 537 O O . GLU A 1 73 ? -15.714 -9.164 10.970 1.00 75.31 73 GLU A O 1
ATOM 542 N N . GLY A 1 74 ? -16.444 -9.020 13.084 1.00 74.50 74 GLY A N 1
ATOM 543 C CA . GLY A 1 74 ? -16.212 -10.433 13.411 1.00 74.50 74 GLY A CA 1
ATOM 544 C C . GLY A 1 74 ? -14.752 -10.812 13.680 1.00 74.50 74 GLY A C 1
ATOM 545 O O . GLY A 1 74 ? -14.452 -11.998 13.810 1.00 74.50 74 GLY A O 1
ATOM 546 N N . VAL A 1 75 ? -13.845 -9.833 13.778 1.00 79.06 75 VAL A N 1
ATOM 547 C CA . VAL A 1 75 ? -12.426 -10.067 14.073 1.00 79.06 75 VAL A CA 1
ATOM 548 C C . VAL A 1 75 ? -12.157 -9.888 15.568 1.00 79.06 75 VAL A C 1
ATOM 550 O O . VAL A 1 75 ? -12.436 -8.839 16.147 1.00 79.06 75 VAL A O 1
ATOM 553 N N . GLU A 1 76 ? -11.566 -10.907 16.192 1.00 76.94 76 GLU A N 1
ATOM 554 C CA . GLU A 1 76 ? -11.116 -10.855 17.588 1.00 76.94 76 GLU A CA 1
ATOM 555 C C . GLU A 1 76 ? -10.088 -9.734 17.816 1.00 76.94 76 GLU A C 1
ATOM 557 O O . GLU A 1 76 ? -9.287 -9.410 16.935 1.00 76.94 76 GLU A O 1
ATOM 562 N N . ALA A 1 77 ? -10.050 -9.170 19.028 1.00 73.94 77 ALA A N 1
ATOM 563 C CA . ALA A 1 77 ? -9.225 -7.998 19.345 1.00 73.94 77 ALA A CA 1
ATOM 564 C C . ALA A 1 77 ? -7.723 -8.179 19.036 1.00 73.94 77 ALA A C 1
ATOM 566 O O . ALA A 1 77 ? -7.052 -7.221 18.647 1.00 73.94 77 ALA A O 1
ATOM 567 N N . ASP A 1 78 ? -7.206 -9.402 19.173 1.00 75.38 78 ASP A N 1
ATOM 568 C CA . ASP A 1 78 ? -5.810 -9.751 18.870 1.00 75.38 78 ASP A CA 1
ATOM 569 C C . ASP A 1 78 ? -5.534 -9.815 17.350 1.00 75.38 78 ASP A C 1
ATOM 571 O O . ASP A 1 78 ? -4.445 -9.490 16.877 1.00 75.38 78 ASP A O 1
ATOM 575 N N . GLY A 1 79 ? -6.559 -10.139 16.554 1.00 80.19 79 GLY A N 1
ATOM 576 C CA . GLY A 1 79 ? -6.490 -10.245 15.095 1.00 80.19 79 GLY A CA 1
ATOM 577 C C . GLY A 1 79 ? -6.677 -8.923 14.347 1.00 80.19 79 GLY A C 1
ATOM 578 O O . GLY A 1 79 ? -6.316 -8.837 13.173 1.00 80.19 79 GLY A O 1
ATOM 579 N N . LEU A 1 80 ? -7.182 -7.869 15.000 1.00 81.12 80 LEU A N 1
ATOM 580 C CA . LEU A 1 80 ? -7.503 -6.587 14.351 1.00 81.12 80 LEU A CA 1
ATOM 581 C C . LEU A 1 80 ? -6.310 -5.951 13.628 1.00 81.12 80 LEU A C 1
ATOM 583 O O . LEU A 1 80 ? -6.471 -5.333 12.577 1.00 81.12 80 LEU A O 1
ATOM 587 N N . LYS A 1 81 ? -5.099 -6.103 14.172 1.00 84.19 81 LYS A N 1
ATOM 588 C CA . LYS A 1 81 ? -3.872 -5.561 13.566 1.00 84.19 81 LYS A CA 1
ATOM 589 C C . LYS A 1 81 ? -3.551 -6.254 12.246 1.00 84.19 81 LYS A C 1
ATOM 591 O O . LYS A 1 81 ? -3.216 -5.595 11.264 1.00 84.19 81 LYS A O 1
ATOM 596 N N . ALA A 1 82 ? -3.666 -7.580 12.237 1.00 85.62 82 ALA A N 1
ATOM 597 C CA . ALA A 1 82 ? -3.437 -8.397 11.057 1.00 85.62 82 ALA A CA 1
ATOM 598 C C . ALA A 1 82 ? -4.540 -8.174 10.014 1.00 85.62 82 ALA A C 1
ATOM 600 O O . ALA A 1 82 ? -4.228 -8.021 8.838 1.00 85.62 82 ALA A O 1
ATOM 601 N N . ALA A 1 83 ? -5.801 -8.063 10.444 1.00 85.88 83 ALA A N 1
ATOM 602 C CA . ALA A 1 83 ? -6.931 -7.773 9.565 1.00 85.88 83 ALA A CA 1
ATOM 603 C C . ALA A 1 83 ? -6.803 -6.403 8.884 1.00 85.88 83 ALA A C 1
ATOM 605 O O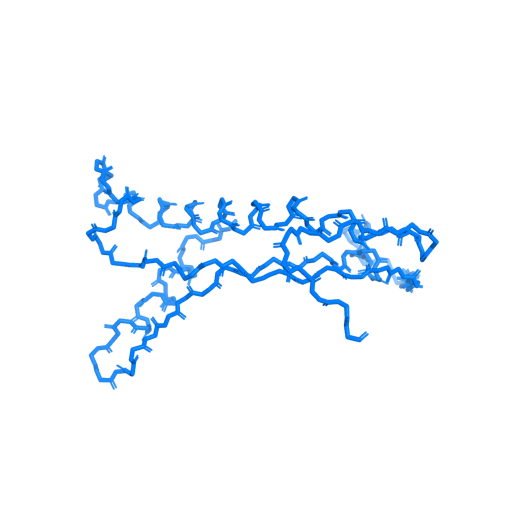 . ALA A 1 83 ? -6.949 -6.314 7.667 1.00 85.88 83 ALA A O 1
ATOM 606 N N . LEU A 1 84 ? -6.437 -5.352 9.629 1.00 85.44 84 LEU A N 1
ATOM 607 C CA . LEU A 1 84 ? -6.174 -4.031 9.050 1.00 85.44 84 LEU A CA 1
ATOM 608 C C . LEU A 1 84 ? -5.026 -4.081 8.034 1.00 85.44 84 LEU A C 1
ATOM 610 O O . LEU A 1 84 ? -5.112 -3.490 6.958 1.00 85.44 84 LEU A O 1
ATOM 614 N N . ALA A 1 85 ? -3.945 -4.785 8.379 1.00 87.31 85 ALA A N 1
ATOM 615 C CA . ALA A 1 85 ? -2.797 -4.937 7.499 1.00 87.31 85 ALA A CA 1
ATOM 616 C C . ALA A 1 85 ? -3.155 -5.676 6.208 1.00 87.31 85 ALA A C 1
ATOM 618 O O . ALA A 1 85 ? -2.741 -5.254 5.130 1.00 87.31 85 ALA A O 1
ATOM 619 N N . GLN A 1 86 ? -3.951 -6.739 6.312 1.00 88.62 86 GLN A N 1
ATOM 620 C CA . GLN A 1 86 ? -4.425 -7.489 5.159 1.00 88.62 86 GLN A CA 1
ATOM 621 C C . GLN A 1 86 ? -5.366 -6.644 4.298 1.00 88.62 86 GLN A C 1
ATOM 623 O O . GLN A 1 86 ? -5.170 -6.563 3.094 1.00 88.62 86 GLN A O 1
ATOM 628 N N . HIS A 1 87 ? -6.315 -5.927 4.903 1.00 88.38 87 HIS A N 1
ATOM 629 C CA . HIS A 1 87 ? -7.236 -5.058 4.172 1.00 88.38 87 HIS A CA 1
ATOM 630 C C . HIS A 1 87 ? -6.504 -3.958 3.386 1.00 88.38 87 HIS A C 1
ATOM 632 O O . HIS A 1 87 ? -6.790 -3.720 2.211 1.00 88.38 87 HIS A O 1
ATOM 638 N N . ALA A 1 88 ? -5.525 -3.307 4.022 1.00 87.62 88 ALA A N 1
ATOM 639 C CA . ALA A 1 88 ? -4.687 -2.316 3.361 1.00 87.62 88 ALA A CA 1
ATOM 640 C C . ALA A 1 88 ? -3.853 -2.940 2.229 1.00 87.62 88 ALA A C 1
ATOM 642 O O . ALA A 1 88 ? -3.728 -2.337 1.164 1.00 87.62 88 ALA A O 1
ATOM 643 N N . TYR A 1 89 ? -3.320 -4.149 2.435 1.00 89.56 89 TYR A N 1
ATOM 644 C CA . TYR A 1 89 ? -2.592 -4.885 1.404 1.00 89.56 89 TYR A CA 1
ATOM 645 C C . TYR A 1 89 ? -3.484 -5.223 0.210 1.00 89.56 89 TYR A C 1
ATOM 647 O O . TYR A 1 89 ? -3.098 -4.944 -0.917 1.00 89.56 89 TYR A O 1
ATOM 655 N N . ASP A 1 90 ? -4.688 -5.745 0.441 1.00 89.81 90 ASP A N 1
ATOM 656 C CA . ASP A 1 90 ? -5.616 -6.140 -0.621 1.00 89.81 90 ASP A CA 1
ATOM 657 C C . ASP A 1 90 ? -6.016 -4.943 -1.492 1.00 89.81 90 ASP A C 1
ATOM 659 O O . ASP A 1 90 ? -6.119 -5.063 -2.712 1.00 89.81 90 ASP A O 1
ATOM 663 N N . LYS A 1 91 ? -6.208 -3.763 -0.884 1.00 88.81 91 LYS A N 1
ATOM 664 C CA . LYS A 1 91 ? -6.461 -2.517 -1.622 1.00 88.81 91 LYS A CA 1
ATOM 665 C C . LYS A 1 91 ? -5.260 -2.122 -2.482 1.00 88.81 91 LYS A C 1
ATOM 667 O O . LYS A 1 91 ? -5.440 -1.858 -3.664 1.00 88.81 91 LYS A O 1
ATOM 672 N N . VAL A 1 92 ? -4.048 -2.129 -1.923 1.00 89.12 92 VAL A N 1
ATOM 673 C CA . VAL A 1 92 ? -2.820 -1.831 -2.686 1.00 89.12 92 VAL A CA 1
ATOM 674 C C . VAL A 1 92 ? -2.595 -2.853 -3.800 1.00 89.12 92 VAL A C 1
ATOM 676 O O . VAL A 1 92 ? -2.201 -2.475 -4.895 1.00 89.12 92 VAL A O 1
ATOM 679 N N . PHE A 1 93 ? -2.863 -4.132 -3.547 1.00 89.50 93 PHE A N 1
ATOM 680 C CA . PHE A 1 93 ? -2.685 -5.201 -4.522 1.00 89.50 93 PHE A CA 1
ATOM 681 C C . PHE A 1 93 ? -3.627 -5.037 -5.717 1.00 89.50 93 PHE A C 1
ATOM 683 O O . PHE A 1 93 ? -3.173 -5.102 -6.851 1.00 89.50 93 PHE A O 1
ATOM 690 N N . ARG A 1 94 ? -4.903 -4.709 -5.482 1.00 88.38 94 ARG A N 1
ATOM 691 C CA . ARG A 1 94 ? -5.856 -4.395 -6.563 1.00 88.38 94 ARG A CA 1
ATOM 692 C C . ARG A 1 94 ? -5.412 -3.199 -7.401 1.00 88.38 94 ARG A C 1
ATOM 694 O O . ARG A 1 94 ? -5.492 -3.234 -8.625 1.00 88.38 94 ARG A O 1
ATOM 701 N N . GLU A 1 95 ? -4.930 -2.147 -6.741 1.00 86.50 95 GLU A N 1
ATOM 702 C CA . GLU A 1 95 ? -4.375 -0.988 -7.441 1.00 86.50 95 GLU A CA 1
ATOM 703 C C . GLU A 1 95 ? -3.126 -1.379 -8.243 1.00 86.50 95 GLU A C 1
ATOM 705 O O . GLU A 1 95 ? -2.954 -0.918 -9.368 1.00 86.50 95 GLU A O 1
ATOM 710 N N . TYR A 1 96 ? -2.290 -2.278 -7.716 1.00 86.19 96 TYR A N 1
ATOM 711 C CA . TYR A 1 96 ? -1.104 -2.792 -8.397 1.00 86.19 96 TYR A CA 1
ATOM 712 C C . TYR A 1 96 ? -1.450 -3.623 -9.638 1.00 86.19 96 TYR A C 1
ATOM 714 O O . TYR A 1 96 ? -0.878 -3.372 -10.694 1.00 86.19 96 TYR A O 1
ATOM 722 N N . GLU A 1 97 ? -2.417 -4.543 -9.553 1.00 86.69 97 GLU A N 1
ATOM 723 C CA . GLU A 1 97 ? -2.902 -5.329 -10.703 1.00 86.69 97 GLU A CA 1
ATOM 724 C C . GLU A 1 97 ? -3.387 -4.426 -11.843 1.00 86.69 97 GLU A C 1
ATOM 726 O O . GLU A 1 97 ? -3.207 -4.742 -13.018 1.00 86.69 97 GLU A O 1
ATOM 731 N N . SER A 1 98 ? -3.960 -3.266 -11.507 1.00 82.38 98 SER A N 1
ATOM 732 C CA . SER A 1 98 ? -4.386 -2.303 -12.518 1.00 82.38 98 SER A CA 1
ATOM 733 C C . SER A 1 98 ? -3.209 -1.636 -13.236 1.00 82.38 98 SER A C 1
ATOM 735 O O . SER A 1 98 ? -3.320 -1.367 -14.424 1.00 82.38 98 SER A O 1
ATOM 737 N N . ILE A 1 99 ? -2.079 -1.398 -12.562 1.00 81.62 99 ILE A N 1
ATOM 738 C CA . ILE A 1 99 ? -0.922 -0.669 -13.114 1.00 81.62 99 ILE A CA 1
ATOM 739 C C . ILE A 1 99 ? 0.249 -1.566 -13.524 1.00 81.62 99 ILE A C 1
ATOM 741 O O . ILE A 1 99 ? 1.218 -1.062 -14.088 1.00 81.62 99 ILE A O 1
ATOM 745 N N . GLU A 1 100 ? 0.199 -2.872 -13.259 1.00 79.31 100 GLU A N 1
ATOM 746 C CA . GLU A 1 100 ? 1.275 -3.809 -13.606 1.00 79.31 100 GLU A CA 1
ATOM 747 C C . GLU A 1 100 ? 1.574 -3.777 -15.113 1.00 79.31 100 GLU A C 1
ATOM 749 O O . GLU A 1 100 ? 2.732 -3.779 -15.531 1.00 79.31 100 GLU A O 1
ATOM 754 N N . GLY A 1 101 ? 0.532 -3.617 -15.935 1.00 74.94 101 GLY A N 1
ATOM 755 C CA . GLY A 1 101 ? 0.654 -3.474 -17.386 1.00 74.94 101 GLY A CA 1
ATOM 756 C C . GLY A 1 101 ? 1.399 -2.216 -17.855 1.00 74.94 101 GLY A C 1
ATOM 757 O O . GLY A 1 101 ? 1.778 -2.153 -19.025 1.00 74.94 101 GLY A O 1
ATOM 758 N N . CYS A 1 102 ? 1.634 -1.231 -16.980 1.00 73.12 102 CYS A N 1
ATOM 759 C CA . CYS A 1 102 ? 2.427 -0.041 -17.298 1.00 73.12 102 CYS A CA 1
ATOM 760 C C . CYS A 1 102 ? 3.930 -0.336 -17.395 1.00 73.12 102 CYS A C 1
ATOM 762 O O . CYS A 1 102 ? 4.638 0.433 -18.041 1.00 73.12 102 CYS A O 1
ATOM 764 N N . MET A 1 103 ? 4.426 -1.429 -16.798 1.00 69.88 103 MET A N 1
ATOM 765 C CA . MET A 1 103 ? 5.854 -1.799 -16.797 1.00 69.88 103 MET A CA 1
ATOM 766 C C . MET A 1 103 ? 6.313 -2.447 -18.124 1.00 69.88 103 MET A C 1
ATOM 768 O O . MET A 1 103 ? 7.143 -3.344 -18.160 1.00 69.88 103 MET A O 1
ATOM 772 N N . GLY A 1 104 ? 5.751 -2.022 -19.257 1.00 65.38 104 GLY A N 1
ATOM 773 C CA . GLY A 1 104 ? 6.069 -2.567 -20.576 1.00 65.38 104 GLY A CA 1
ATOM 774 C C . GLY A 1 104 ? 7.175 -1.813 -21.320 1.00 65.38 104 GLY A C 1
ATOM 775 O O . GLY A 1 104 ? 7.545 -0.688 -20.984 1.00 65.38 104 GLY A O 1
ATOM 776 N N . SER A 1 105 ? 7.638 -2.415 -22.421 1.00 55.91 105 SER A N 1
ATOM 777 C CA . SER A 1 105 ? 8.369 -1.700 -23.473 1.00 55.91 105 SER A CA 1
ATOM 778 C C . SER A 1 105 ? 7.589 -0.452 -23.893 1.00 55.91 105 SER A C 1
ATOM 780 O O . SER A 1 105 ? 6.373 -0.532 -24.062 1.00 55.91 105 SER A O 1
ATOM 782 N N . VAL A 1 106 ? 8.295 0.656 -24.120 1.00 56.28 106 VAL A N 1
ATOM 783 C CA . VAL A 1 106 ? 7.759 1.997 -24.444 1.00 56.28 106 VAL A CA 1
ATOM 784 C C . VAL A 1 106 ? 6.692 1.983 -25.552 1.00 56.28 106 VAL A C 1
ATOM 786 O O . VAL A 1 106 ? 5.809 2.834 -25.576 1.00 56.28 106 VAL A O 1
ATOM 789 N N . ASP A 1 107 ? 6.743 0.985 -26.435 1.00 53.78 107 ASP A N 1
ATOM 790 C CA . ASP A 1 107 ? 5.855 0.820 -27.587 1.00 53.78 107 ASP A CA 1
ATOM 791 C C . ASP A 1 107 ? 4.486 0.183 -27.268 1.00 53.78 107 ASP A C 1
ATOM 793 O O . ASP A 1 107 ? 3.629 0.094 -28.148 1.00 53.78 107 ASP A O 1
ATOM 797 N N . LYS A 1 108 ? 4.250 -0.293 -26.036 1.00 56.34 108 LYS A N 1
ATOM 798 C CA . LYS A 1 108 ? 2.945 -0.839 -25.632 1.00 56.34 108 LYS A CA 1
ATOM 799 C C . LYS A 1 108 ? 2.073 0.263 -25.040 1.00 56.34 108 LYS A C 1
ATOM 801 O O . LYS A 1 108 ? 2.314 0.740 -23.934 1.00 56.34 108 LYS A O 1
ATOM 806 N N . GLU A 1 109 ? 1.013 0.632 -25.755 1.00 58.81 109 GLU A N 1
ATOM 807 C CA . GLU A 1 109 ? -0.025 1.504 -25.212 1.00 58.81 109 GLU A CA 1
ATOM 808 C C . GLU A 1 109 ? -0.751 0.809 -24.056 1.00 58.81 109 GLU A C 1
ATOM 810 O O . GLU A 1 109 ? -1.527 -0.126 -24.249 1.00 58.81 109 GLU A O 1
ATOM 815 N N . PHE A 1 110 ? -0.514 1.288 -22.837 1.00 63.31 110 PHE A N 1
ATOM 816 C CA . PHE A 1 110 ? -1.336 0.919 -21.696 1.00 63.31 110 PHE A CA 1
ATOM 817 C C . PHE A 1 110 ? -2.713 1.595 -21.815 1.00 63.31 110 PHE A C 1
ATOM 819 O O . PHE A 1 110 ? -2.813 2.825 -21.941 1.00 63.31 110 PHE A O 1
ATOM 826 N N . SER A 1 111 ? -3.772 0.780 -21.799 1.00 63.09 111 SER A N 1
ATOM 827 C CA . SER A 1 111 ? -5.158 1.247 -21.759 1.00 63.09 111 SER A CA 1
ATOM 828 C C . SER A 1 111 ? -5.467 1.741 -20.353 1.00 63.09 111 SER A C 1
ATOM 830 O O . SER A 1 111 ? -5.576 0.945 -19.425 1.00 63.09 111 SER A O 1
ATOM 832 N N . MET A 1 112 ? -5.629 3.054 -20.203 1.00 59.09 112 MET A N 1
ATOM 833 C CA . MET A 1 112 ? -5.969 3.655 -18.917 1.00 59.09 112 MET A CA 1
ATOM 834 C C . MET A 1 112 ? -7.321 3.119 -18.412 1.00 59.09 112 MET A C 1
ATOM 836 O O . MET A 1 112 ? -8.254 2.975 -19.212 1.00 59.09 112 MET A O 1
ATOM 840 N N . PRO A 1 113 ? -7.475 2.868 -17.101 1.00 64.75 113 PRO A N 1
ATOM 841 C CA . PRO A 1 113 ? -8.789 2.646 -16.511 1.00 64.75 113 PRO A CA 1
ATOM 842 C C . PRO A 1 113 ? -9.682 3.883 -16.711 1.00 64.75 113 PRO A C 1
ATOM 844 O O . PRO A 1 113 ? -9.199 5.002 -16.914 1.00 64.75 113 PRO A O 1
ATOM 847 N N . ALA A 1 114 ? -11.001 3.679 -16.692 1.00 52.25 114 ALA A N 1
ATOM 848 C CA . ALA A 1 114 ? -11.980 4.729 -16.970 1.00 52.25 114 ALA A CA 1
ATOM 849 C C . ALA A 1 114 ? -11.747 5.969 -16.082 1.00 52.25 114 ALA A C 1
ATOM 851 O O . ALA A 1 114 ? -11.842 5.886 -14.861 1.00 52.25 114 ALA A O 1
ATOM 852 N N . GLY A 1 115 ? -11.442 7.115 -16.707 1.00 59.72 115 GLY A N 1
ATOM 853 C CA . GLY A 1 115 ? -11.142 8.384 -16.024 1.00 59.72 115 GLY A CA 1
ATOM 854 C C . GLY A 1 115 ? -9.662 8.790 -16.006 1.00 59.72 115 GLY A C 1
ATOM 855 O O . GLY A 1 115 ? -9.347 9.895 -15.568 1.00 59.72 115 GLY A O 1
ATOM 856 N N . GLY A 1 116 ? -8.753 7.952 -16.513 1.00 56.53 116 GLY A N 1
ATOM 857 C CA . GLY A 1 116 ? -7.339 8.296 -16.641 1.00 56.53 116 GLY A CA 1
ATOM 858 C C . GLY A 1 116 ? -7.077 9.360 -17.712 1.00 56.53 116 GLY A C 1
ATOM 859 O O . GLY A 1 116 ? -7.327 9.133 -18.894 1.00 56.53 116 GLY A O 1
ATOM 860 N N . VAL A 1 117 ? -6.539 10.511 -17.308 1.00 56.41 117 VAL A N 1
ATOM 861 C CA . VAL A 1 117 ? -6.107 11.587 -18.215 1.00 56.41 117 VAL A CA 1
ATOM 862 C C . VAL A 1 117 ? -4.601 11.448 -18.448 1.00 56.41 117 VAL A C 1
ATOM 864 O O . VAL A 1 117 ? -3.835 11.392 -17.486 1.00 56.41 117 VAL A O 1
ATOM 867 N N . ARG A 1 118 ? -4.166 11.391 -19.714 1.00 56.50 118 ARG A N 1
ATOM 868 C CA . ARG A 1 118 ? -2.750 11.587 -20.061 1.00 56.50 118 ARG A CA 1
ATOM 869 C C . ARG A 1 118 ? -2.450 13.097 -20.027 1.00 56.50 118 ARG A C 1
ATOM 871 O O . ARG A 1 118 ? -3.216 13.832 -20.652 1.00 56.50 118 ARG A O 1
ATOM 878 N N . PRO A 1 119 ? -1.430 13.561 -19.282 1.00 49.75 119 PRO A N 1
ATOM 879 C CA . PRO A 1 119 ? -0.997 14.957 -19.331 1.00 49.75 119 PRO A CA 1
ATOM 880 C C . PRO A 1 119 ? -0.450 15.347 -20.709 1.00 49.75 119 PRO A C 1
ATOM 882 O O . PRO A 1 119 ? -0.001 14.442 -21.453 1.00 49.75 119 PRO A O 1
#

Sequence (119 aa):
MTPDAIEMMRKFGTKKGVQPTTFYPMAMATFDIMPPPSTVGGALGEERVVNYTGVGLSLGEALDVSPDASWAEGVEADGLKAALAQHAYDKVFREYESIEGCMGSVDKEFSMPAGGVRP

Organism: NCBI:txid36881

Secondary structure (DSSP, 8-state):
--HHHHHHHHHHHTSTTS----B--EEEE-GGGSPPPS-SS--TT----------EEEE-PPB---TTSGGGTT--TTTHHHHHHHHHHHHHHHHHHHHGGGSS-TTS---PPTTPPP-

InterPro domains:
  IPR016222 Glycerol-3-phosphate O-acyltransferase, chloroplast [PTHR35695] (4-103)

pLDDT: mean 74.65, std 11.45, range [49.75, 89.81]

Radius of gyration: 18.5 Å; chains: 1; bounding box: 49×29×48 Å

Foldseek 3Di:
DDLVVVVVVVCVQPPPPHDNDWDKQKAKQCCQQFPDQPDPDDDPDDDGDGDDFFIDIDIDDTDDPDCPDPLNPPDDPVCSSVSSVVVSVVRRVVRHVLCNVRRDDPPDDRDHDPPDDDD